Protein AF-A0A527U3Z0-F1 (afdb_monomer_lite)

Radius of gyration: 17.75 Å; chains: 1; bounding box: 36×28×57 Å

pLDDT: mean 78.08, std 20.83, range [35.03, 98.44]

Secondary structure (DSSP, 8-state):
--------SS-SSSS-EEEEEEEEEETTEEEEEEEEEEEPPPGGG-TTS--SS-TTGGGGG------

Sequence (67 aa):
MQCGRHDQGLRWADEPQVVIDLFRVEGGKLAEHWDVLQNEVPVTAALGGMSMFDPEEGAHRTQPATA

Foldseek 3Di:
DDDDDDDPPDDPDPADWDKDWDFDDDPNDTPDIDMDIDGFDPLVRDPVSDGPDDPCPVVVPPDPPDD

Structure (mmCIF, N/CA/C/O backbone):
data_AF-A0A527U3Z0-F1
#
_entry.id   AF-A0A527U3Z0-F1
#
loop_
_atom_site.group_PDB
_atom_site.id
_atom_site.type_symbol
_atom_site.label_atom_id
_atom_site.label_alt_id
_atom_site.label_comp_id
_atom_site.label_asym_id
_atom_site.label_entity_id
_atom_site.label_seq_id
_atom_site.pdbx_PDB_ins_code
_atom_site.Cartn_x
_atom_site.Cartn_y
_atom_site.Cartn_z
_atom_site.occupancy
_atom_site.B_iso_or_equiv
_atom_site.auth_seq_id
_atom_site.auth_comp_id
_atom_site.auth_asym_id
_atom_site.auth_atom_id
_atom_site.pdbx_PDB_model_num
ATOM 1 N N . MET A 1 1 ? -11.553 5.609 -37.647 1.00 37.31 1 MET A N 1
ATOM 2 C CA . MET A 1 1 ? -10.605 4.502 -37.916 1.00 37.31 1 MET A CA 1
ATOM 3 C C . MET A 1 1 ? -9.396 4.807 -37.039 1.00 37.31 1 MET A C 1
ATOM 5 O O . MET A 1 1 ? -8.821 5.854 -37.255 1.00 37.31 1 MET A O 1
ATOM 9 N N . GLN A 1 2 ? -9.051 4.132 -35.947 1.00 41.75 2 GLN A N 1
ATOM 10 C CA . GLN A 1 2 ? -9.226 2.751 -35.507 1.00 41.75 2 GLN A CA 1
ATOM 11 C C . GLN A 1 2 ? -10.191 2.656 -34.313 1.00 41.75 2 GLN A C 1
ATOM 13 O O . GLN A 1 2 ? -10.099 3.412 -33.352 1.00 41.75 2 GLN A O 1
ATOM 18 N N . CYS A 1 3 ? -11.117 1.704 -34.404 1.00 40.34 3 CYS A N 1
ATOM 19 C CA . CYS A 1 3 ? -11.871 1.155 -33.285 1.00 40.34 3 CYS A CA 1
ATOM 20 C C . CYS A 1 3 ? -11.014 0.033 -32.676 1.00 40.34 3 CYS A C 1
ATOM 22 O O . CYS A 1 3 ? -10.620 -0.885 -33.396 1.00 40.34 3 CYS A O 1
ATOM 24 N N . GLY A 1 4 ? -10.706 0.132 -31.383 1.00 35.03 4 GLY A N 1
ATOM 25 C CA . GLY A 1 4 ? -10.004 -0.882 -30.597 1.00 35.03 4 GLY A CA 1
ATOM 26 C C . GLY A 1 4 ? -10.451 -0.778 -29.142 1.00 35.03 4 GLY A C 1
ATOM 27 O O . GLY A 1 4 ? -9.975 0.073 -28.403 1.00 35.03 4 GLY A O 1
ATOM 28 N N . ARG A 1 5 ? -11.441 -1.594 -28.778 1.00 52.22 5 ARG A N 1
ATOM 29 C CA . ARG A 1 5 ? -11.943 -1.799 -27.412 1.00 52.22 5 ARG A CA 1
ATOM 30 C C . ARG A 1 5 ? -10.848 -2.415 -26.551 1.00 52.22 5 ARG A C 1
ATOM 32 O O . ARG A 1 5 ? -10.470 -3.527 -26.881 1.00 52.22 5 ARG A O 1
ATOM 39 N N . HIS A 1 6 ? -10.472 -1.783 -25.444 1.00 41.31 6 HIS A N 1
ATOM 40 C CA . HIS A 1 6 ? -10.035 -2.480 -24.233 1.00 41.31 6 HIS A CA 1
ATOM 41 C C . HIS A 1 6 ? -10.618 -1.721 -23.033 1.00 41.31 6 HIS A C 1
ATOM 43 O O . HIS A 1 6 ? -10.218 -0.617 -22.682 1.00 41.31 6 HIS A O 1
ATOM 49 N N . ASP A 1 7 ? -11.674 -2.309 -22.503 1.00 49.25 7 ASP A N 1
ATOM 50 C CA . ASP A 1 7 ? -12.278 -2.093 -21.200 1.00 49.25 7 ASP A CA 1
ATOM 51 C C . ASP A 1 7 ? -11.234 -2.057 -20.071 1.00 49.25 7 ASP A C 1
ATOM 53 O O . ASP A 1 7 ? -10.828 -3.081 -19.539 1.00 49.25 7 ASP A O 1
ATOM 57 N N . GLN A 1 8 ? -10.800 -0.867 -19.660 1.00 53.19 8 GLN A N 1
ATOM 58 C CA . GLN A 1 8 ? -9.976 -0.704 -18.458 1.00 53.19 8 GLN A CA 1
ATOM 59 C C . GLN A 1 8 ? -10.695 0.239 -17.497 1.00 53.19 8 GLN A C 1
ATOM 61 O O . GLN A 1 8 ? -10.341 1.399 -17.334 1.00 53.19 8 GLN A O 1
ATOM 66 N N . GLY A 1 9 ? -11.773 -0.260 -16.895 1.00 40.44 9 GLY A N 1
ATOM 67 C CA . GLY A 1 9 ? -12.615 0.507 -15.975 1.00 40.44 9 GLY A CA 1
ATOM 68 C C . GLY A 1 9 ? -12.119 0.577 -14.526 1.00 40.44 9 GLY A C 1
ATOM 69 O O . GLY A 1 9 ? -12.863 1.071 -13.688 1.00 40.44 9 GLY A O 1
ATOM 70 N N . LEU A 1 10 ? -10.927 0.062 -14.189 1.00 52.69 10 LEU A N 1
ATOM 71 C CA . LEU A 1 10 ? -10.432 0.065 -12.799 1.00 52.69 10 LEU A CA 1
ATOM 72 C C . LEU A 1 10 ? -8.902 -0.058 -12.668 1.00 52.69 10 LEU A C 1
ATOM 74 O O . LEU A 1 10 ? -8.407 -0.690 -11.739 1.00 52.69 10 LEU A O 1
ATOM 78 N N . ARG A 1 11 ? -8.116 0.491 -13.599 1.00 51.44 11 ARG A N 1
ATOM 79 C CA . ARG A 1 11 ? -6.657 0.570 -13.405 1.00 51.44 11 ARG A CA 1
ATOM 80 C C . ARG A 1 11 ? -6.297 2.016 -13.119 1.00 51.44 11 ARG A C 1
ATOM 82 O O . ARG A 1 11 ? -6.483 2.872 -13.971 1.00 51.44 11 ARG A O 1
ATOM 89 N N . TRP A 1 12 ? -5.860 2.282 -11.893 1.00 64.06 12 TRP A N 1
ATOM 90 C CA . TRP A 1 12 ? -5.452 3.616 -11.446 1.00 64.06 12 TRP A CA 1
ATOM 91 C C . TRP A 1 12 ? -4.085 4.031 -12.020 1.00 64.06 12 TRP A C 1
ATOM 93 O O . TRP A 1 12 ? -3.759 5.213 -12.013 1.00 64.06 12 TRP A O 1
ATOM 103 N N . ALA A 1 13 ? -3.317 3.073 -12.550 1.00 74.06 13 ALA A N 1
ATOM 104 C CA . ALA A 1 13 ? -2.049 3.273 -13.240 1.00 74.06 13 ALA A CA 1
ATOM 105 C C . ALA A 1 13 ? -1.943 2.344 -14.463 1.00 74.06 13 ALA A C 1
ATOM 107 O O . ALA A 1 13 ? -2.552 1.269 -14.490 1.00 74.06 13 ALA A O 1
ATOM 108 N N . ASP A 1 14 ? -1.148 2.760 -15.452 1.00 84.81 14 ASP A N 1
ATOM 109 C CA . ASP A 1 14 ? -0.855 1.979 -16.664 1.00 84.81 14 ASP A CA 1
ATOM 110 C C . ASP A 1 14 ? 0.153 0.841 -16.408 1.00 84.81 14 ASP A C 1
ATOM 112 O O . ASP A 1 14 ? 0.192 -0.140 -17.151 1.00 84.81 14 ASP A O 1
ATOM 116 N N . GLU A 1 15 ? 0.942 0.953 -15.336 1.00 85.62 15 GLU A N 1
ATOM 117 C CA . GLU A 1 15 ? 1.963 -0.015 -14.924 1.00 85.62 15 GLU A CA 1
ATOM 118 C C . GLU A 1 15 ? 1.553 -0.750 -13.635 1.00 85.62 15 GLU A C 1
ATOM 120 O O . GLU A 1 15 ? 0.845 -0.167 -12.802 1.00 85.62 15 GLU A O 1
ATOM 125 N N . PRO A 1 16 ? 2.005 -2.007 -13.431 1.00 87.19 16 PRO A N 1
ATOM 126 C CA . PRO A 1 16 ? 1.855 -2.700 -12.154 1.00 87.19 16 PRO A CA 1
ATOM 127 C C . PRO A 1 16 ? 2.350 -1.835 -10.989 1.00 87.19 16 PRO A C 1
ATOM 129 O O . PRO A 1 16 ? 3.381 -1.170 -11.088 1.00 87.19 16 PRO A O 1
ATOM 132 N N . GLN A 1 17 ? 1.594 -1.830 -9.893 1.00 90.38 17 GLN A N 1
ATOM 133 C CA . GLN A 1 17 ? 1.899 -1.054 -8.693 1.00 90.38 17 GLN A CA 1
ATOM 134 C C . GLN A 1 17 ? 2.206 -1.988 -7.527 1.00 90.38 17 GLN A C 1
ATOM 136 O O . GLN A 1 17 ? 1.495 -2.970 -7.310 1.00 90.38 17 GLN A O 1
ATOM 141 N N . VAL A 1 18 ? 3.197 -1.611 -6.728 1.00 91.00 18 VAL A N 1
ATOM 142 C CA . VAL A 1 18 ? 3.350 -2.057 -5.346 1.00 91.00 18 VAL A CA 1
ATOM 143 C C . VAL A 1 18 ? 2.693 -1.000 -4.471 1.00 91.00 18 VAL A C 1
ATOM 145 O O . VAL A 1 18 ? 3.066 0.174 -4.521 1.00 91.00 18 VAL A O 1
ATOM 148 N N . VAL A 1 19 ? 1.691 -1.411 -3.698 1.00 92.75 19 VAL A N 1
ATOM 149 C CA . VAL A 1 19 ? 0.930 -0.516 -2.823 1.00 92.75 19 VAL A CA 1
ATOM 150 C C . VAL A 1 19 ? 1.110 -0.971 -1.388 1.00 92.75 19 VAL A C 1
ATOM 152 O O . VAL A 1 19 ? 0.951 -2.152 -1.081 1.00 92.75 19 VAL A O 1
ATOM 155 N N . ILE A 1 20 ? 1.451 -0.027 -0.518 1.00 95.62 20 ILE A N 1
ATOM 156 C CA . ILE A 1 20 ? 1.494 -0.251 0.923 1.00 95.62 20 ILE A CA 1
ATOM 157 C C . ILE A 1 20 ? 0.395 0.591 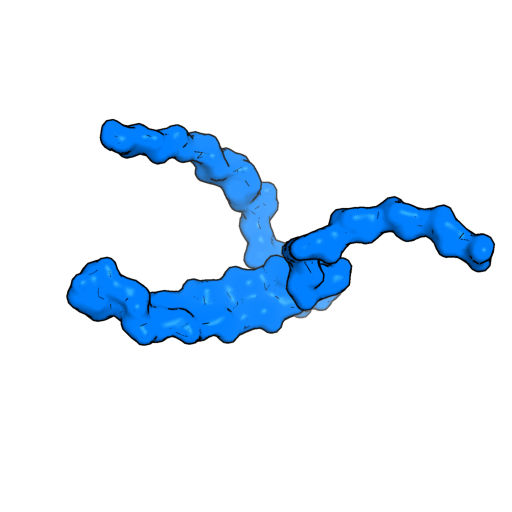1.544 1.00 95.62 20 ILE A C 1
ATOM 159 O O . ILE A 1 20 ? 0.466 1.818 1.513 1.00 95.62 20 ILE A O 1
ATOM 163 N N . ASP A 1 21 ? -0.583 -0.080 2.141 1.00 96.38 21 ASP A N 1
ATOM 164 C CA . ASP A 1 21 ? -1.622 0.553 2.938 1.00 96.38 21 ASP A CA 1
ATOM 165 C C . ASP A 1 21 ? -1.278 0.464 4.427 1.00 96.38 21 ASP A C 1
ATOM 167 O O . ASP A 1 21 ? -1.027 -0.615 4.972 1.00 96.38 21 ASP A O 1
ATOM 171 N N . LEU A 1 22 ? -1.313 1.604 5.107 1.00 97.06 22 LEU A N 1
ATOM 172 C CA . LEU A 1 22 ? -1.206 1.701 6.554 1.00 97.06 22 LEU A CA 1
ATOM 173 C C . LEU A 1 22 ? -2.533 2.197 7.123 1.00 97.06 22 LEU A C 1
ATOM 175 O O . LEU A 1 22 ? -3.035 3.249 6.735 1.00 97.06 22 LEU A O 1
ATOM 179 N N . PHE A 1 23 ? -3.078 1.460 8.088 1.00 97.62 23 PHE A N 1
ATOM 180 C CA . PHE A 1 23 ? -4.339 1.804 8.739 1.00 97.62 23 PHE A CA 1
ATOM 181 C C . PHE A 1 23 ? -4.134 2.054 10.228 1.00 97.62 23 PHE A C 1
ATOM 183 O O . PHE A 1 23 ? -3.542 1.233 10.931 1.00 97.62 23 PHE A O 1
ATOM 190 N N . ARG A 1 24 ? -4.707 3.146 10.737 1.00 97.94 24 ARG A N 1
ATOM 191 C CA . ARG A 1 24 ? -4.927 3.326 12.174 1.00 97.94 24 ARG A CA 1
ATOM 192 C C . ARG A 1 24 ? -6.349 2.908 12.506 1.00 97.94 24 ARG A C 1
ATOM 194 O O . ARG A 1 24 ? -7.304 3.437 11.938 1.00 97.94 24 ARG A O 1
ATOM 201 N N . VAL A 1 25 ? -6.492 1.986 13.454 1.00 97.88 25 VAL A N 1
ATOM 202 C CA . VAL A 1 25 ? -7.794 1.524 13.949 1.00 97.88 25 VAL A CA 1
ATOM 203 C C . VAL A 1 25 ? -8.025 2.073 15.352 1.00 97.88 25 VAL A C 1
ATOM 205 O O . VAL A 1 25 ? -7.173 1.940 16.226 1.00 97.88 25 VAL A O 1
ATOM 208 N N . GLU A 1 26 ? -9.190 2.671 15.577 1.00 97.75 26 GLU A N 1
ATOM 209 C CA . GLU A 1 26 ? -9.609 3.202 16.873 1.00 97.75 26 GLU A CA 1
ATOM 210 C C . GLU A 1 26 ? -11.080 2.859 17.116 1.00 97.75 26 GLU A C 1
ATOM 212 O O . GLU A 1 26 ? -11.921 2.997 16.227 1.00 97.75 26 GLU A O 1
ATOM 217 N N . GLY A 1 27 ? -11.403 2.344 18.306 1.00 97.31 27 GLY A N 1
ATOM 218 C CA . GLY A 1 27 ? -12.777 1.947 18.638 1.00 97.31 27 GLY A CA 1
ATOM 219 C C . GLY A 1 27 ? -13.370 0.891 17.692 1.00 97.31 27 GLY A C 1
ATOM 220 O O . GLY A 1 27 ? -14.574 0.897 17.442 1.00 97.31 27 GLY A O 1
ATOM 221 N N . GLY A 1 28 ? -12.531 0.021 17.119 1.00 97.19 28 GLY A N 1
ATOM 222 C CA . GLY A 1 28 ? -12.949 -0.992 16.143 1.00 97.19 28 GLY A CA 1
ATOM 223 C C . GLY A 1 28 ? -13.302 -0.437 14.758 1.00 97.19 28 GLY A C 1
ATOM 224 O O . GLY A 1 28 ? -13.913 -1.147 13.965 1.00 97.19 28 GLY A O 1
ATOM 225 N N . LYS A 1 29 ? -12.943 0.817 14.456 1.00 95.94 29 LYS A N 1
ATOM 226 C CA . LYS A 1 29 ? -13.162 1.460 13.153 1.00 95.94 29 LYS A CA 1
ATOM 227 C C . LYS A 1 29 ? -11.843 1.933 12.554 1.00 95.94 29 LYS A C 1
ATOM 229 O O . LYS A 1 29 ? -10.923 2.275 13.293 1.00 95.94 29 LYS A O 1
ATOM 234 N N . LEU A 1 30 ? -11.768 1.996 11.223 1.00 97.19 30 LEU A N 1
ATOM 235 C CA . LEU A 1 30 ? -10.688 2.718 10.552 1.00 97.19 30 LEU A CA 1
ATOM 236 C C . LEU A 1 30 ? -10.810 4.200 10.907 1.00 97.19 30 LEU A C 1
ATOM 238 O O . LEU A 1 30 ? -11.833 4.824 10.627 1.00 97.19 30 LEU A O 1
ATOM 242 N N . ALA A 1 31 ? -9.779 4.729 11.549 1.00 97.69 31 ALA A N 1
ATOM 243 C CA . ALA A 1 31 ? -9.690 6.127 11.930 1.00 97.69 31 ALA A CA 1
ATOM 244 C C . ALA A 1 31 ? -8.867 6.914 10.906 1.00 97.69 31 ALA A C 1
ATOM 246 O O . ALA A 1 31 ? -9.266 8.009 10.524 1.00 97.69 31 ALA A O 1
ATOM 247 N N . GLU A 1 32 ? -7.761 6.336 10.430 1.00 98.00 32 GLU A N 1
ATOM 248 C CA . GLU A 1 32 ? -6.885 6.927 9.414 1.00 98.00 32 GLU A CA 1
ATOM 249 C C . GLU A 1 32 ? -6.367 5.845 8.457 1.00 98.00 32 GLU A C 1
ATOM 251 O O . GLU A 1 32 ? -6.228 4.675 8.829 1.00 98.00 32 GLU A O 1
ATOM 256 N N . HIS A 1 33 ? -6.090 6.261 7.224 1.00 97.69 33 HIS A N 1
ATOM 257 C CA . HIS A 1 33 ? -5.516 5.454 6.152 1.00 97.69 33 HIS A CA 1
ATOM 258 C C . HIS A 1 33 ? -4.455 6.295 5.445 1.00 97.69 33 HIS A C 1
ATOM 260 O O . HIS A 1 33 ? -4.698 7.461 5.128 1.00 97.69 33 HIS A O 1
ATOM 266 N N . TRP A 1 34 ? -3.287 5.703 5.234 1.00 98.44 34 TRP A N 1
ATOM 267 C CA . TRP A 1 34 ? -2.227 6.250 4.401 1.00 98.44 34 TRP A CA 1
ATOM 268 C C . TRP A 1 34 ? -1.827 5.200 3.387 1.00 98.44 34 TRP A C 1
ATOM 270 O O . TRP A 1 34 ? -1.724 4.022 3.732 1.00 98.44 34 TRP A O 1
ATOM 280 N N . ASP A 1 35 ? -1.551 5.644 2.171 1.00 96.94 35 ASP A N 1
ATOM 281 C CA . ASP A 1 35 ? -1.021 4.798 1.121 1.00 96.94 35 ASP A CA 1
ATOM 282 C C . ASP A 1 35 ? 0.331 5.317 0.622 1.00 96.94 35 ASP A C 1
ATOM 284 O O . ASP A 1 35 ? 0.680 6.497 0.732 1.00 96.94 35 ASP A O 1
ATOM 288 N N . VAL A 1 36 ? 1.124 4.381 0.111 1.00 96.12 36 VAL A N 1
ATOM 289 C CA . VAL A 1 36 ? 2.245 4.665 -0.778 1.00 96.12 36 VAL A CA 1
ATOM 290 C C . VAL A 1 36 ? 2.052 3.811 -2.015 1.00 96.12 36 VAL A C 1
ATOM 292 O O . VAL A 1 36 ? 1.938 2.589 -1.917 1.00 96.12 36 VAL A O 1
ATOM 295 N N . LEU A 1 37 ? 2.031 4.467 -3.171 1.00 93.38 37 LEU A N 1
ATOM 296 C CA . LEU A 1 37 ? 1.952 3.828 -4.475 1.00 93.38 37 LEU A CA 1
ATOM 297 C C . LEU A 1 37 ? 3.303 3.966 -5.171 1.00 93.38 37 LEU A C 1
ATOM 299 O O . LEU A 1 37 ? 3.848 5.069 -5.277 1.00 93.38 37 LEU A O 1
ATOM 303 N N . GLN A 1 38 ? 3.837 2.847 -5.646 1.00 92.31 38 GLN A N 1
ATOM 304 C CA . GLN A 1 38 ? 5.068 2.810 -6.417 1.00 92.31 38 GLN A CA 1
ATOM 305 C C . GLN A 1 38 ? 4.890 1.907 -7.635 1.00 92.31 38 GLN A C 1
ATOM 307 O O . GLN A 1 38 ? 4.418 0.779 -7.503 1.00 92.31 38 GLN A O 1
ATOM 312 N N . 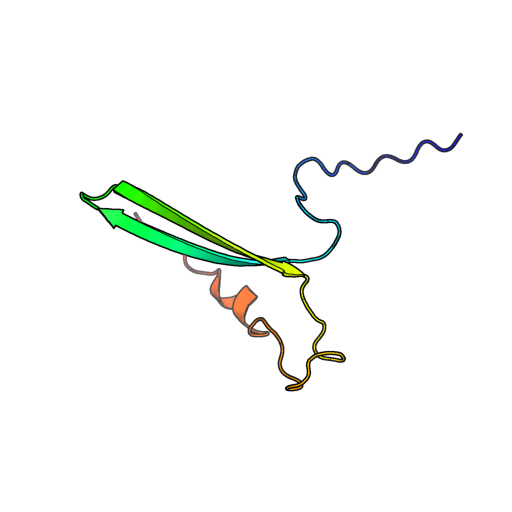ASN A 1 39 ? 5.344 2.355 -8.807 1.00 92.75 39 ASN A N 1
ATOM 313 C CA . ASN A 1 39 ? 5.469 1.462 -9.957 1.00 92.75 39 ASN A CA 1
ATOM 314 C C . ASN A 1 39 ? 6.402 0.299 -9.590 1.00 92.75 39 ASN A C 1
ATOM 316 O O . ASN A 1 39 ? 7.464 0.493 -8.982 1.00 92.75 39 ASN A O 1
ATOM 320 N N . GLU A 1 40 ? 6.001 -0.912 -9.958 1.00 90.62 40 GLU A N 1
ATOM 321 C CA . GLU A 1 40 ? 6.833 -2.090 -9.773 1.00 90.62 40 GLU A CA 1
ATOM 322 C C . GLU A 1 40 ? 8.128 -1.940 -10.580 1.00 90.62 40 GLU A C 1
ATOM 324 O O . GLU A 1 40 ? 8.112 -1.618 -11.770 1.00 90.62 40 GLU A O 1
ATOM 329 N N . VAL A 1 41 ? 9.266 -2.189 -9.932 1.00 92.81 41 VAL A N 1
ATOM 330 C CA . VAL A 1 41 ? 10.562 -2.222 -10.613 1.00 92.81 41 VAL A CA 1
ATOM 331 C C . VAL A 1 41 ? 10.914 -3.682 -10.888 1.00 92.81 41 VAL A C 1
ATOM 333 O O . VAL A 1 41 ? 11.058 -4.451 -9.935 1.00 92.81 41 VAL A O 1
ATOM 336 N N . PRO A 1 42 ? 11.108 -4.079 -12.161 1.00 90.25 42 PRO A N 1
ATOM 337 C CA . PRO A 1 42 ? 11.537 -5.430 -12.490 1.00 90.25 42 PRO A CA 1
ATOM 338 C C . PRO A 1 42 ? 12.847 -5.788 -11.784 1.00 90.25 42 PRO A C 1
ATOM 340 O O . PRO A 1 42 ? 13.752 -4.958 -11.690 1.00 90.25 42 PRO A O 1
ATOM 343 N N . VAL A 1 43 ? 13.003 -7.051 -11.376 1.00 91.44 43 VAL A N 1
ATOM 344 C CA . VAL A 1 43 ? 14.216 -7.542 -10.690 1.00 91.44 43 VAL A CA 1
ATOM 345 C C . VAL A 1 43 ? 15.508 -7.231 -11.458 1.00 91.44 43 VAL A C 1
ATOM 347 O O . VAL A 1 43 ? 16.536 -6.933 -10.859 1.00 91.44 43 VAL A O 1
ATOM 350 N N . THR A 1 44 ? 15.445 -7.215 -12.793 1.00 92.31 44 THR A N 1
ATOM 351 C CA . THR A 1 44 ? 16.572 -6.883 -13.679 1.00 92.31 44 THR A CA 1
ATOM 352 C C . THR A 1 44 ? 17.047 -5.435 -13.558 1.00 92.31 44 THR A C 1
ATOM 354 O O . THR A 1 44 ? 18.157 -5.128 -13.978 1.00 92.31 44 THR A O 1
ATOM 357 N N . ALA A 1 45 ? 16.207 -4.545 -13.027 1.00 91.75 45 ALA A N 1
ATOM 358 C CA . ALA A 1 45 ? 16.486 -3.127 -12.820 1.00 91.75 45 ALA A CA 1
ATOM 359 C C . ALA A 1 45 ? 16.576 -2.745 -11.327 1.00 91.75 45 ALA A C 1
ATOM 361 O O . ALA A 1 45 ? 16.900 -1.601 -11.008 1.00 91.75 45 ALA A O 1
ATOM 362 N N . ALA A 1 46 ? 16.308 -3.674 -10.405 1.00 89.75 46 ALA A N 1
ATOM 363 C CA . ALA A 1 46 ? 16.383 -3.424 -8.971 1.00 89.75 46 ALA A CA 1
ATOM 364 C C . ALA A 1 46 ? 17.845 -3.334 -8.500 1.00 89.75 46 ALA A C 1
ATOM 366 O O . ALA A 1 46 ? 18.647 -4.229 -8.761 1.00 89.75 46 ALA A O 1
ATOM 367 N N . LEU A 1 47 ? 18.185 -2.296 -7.727 1.00 89.69 47 LEU A N 1
ATOM 368 C CA . LEU A 1 47 ? 19.550 -2.087 -7.213 1.00 89.69 47 LEU A CA 1
ATOM 369 C C . LEU A 1 47 ? 20.065 -3.262 -6.364 1.00 89.69 47 LEU A C 1
ATOM 371 O O . LEU A 1 47 ? 21.254 -3.563 -6.389 1.00 89.69 47 LEU A O 1
ATOM 375 N N . GLY A 1 48 ? 19.173 -3.918 -5.616 1.00 89.12 48 GLY A N 1
ATOM 376 C CA . GLY A 1 48 ? 19.503 -5.081 -4.786 1.00 89.12 48 GLY A CA 1
ATOM 377 C C . GLY A 1 48 ? 19.402 -6.429 -5.506 1.00 89.12 48 GLY A C 1
ATOM 378 O O . GLY A 1 48 ? 19.731 -7.449 -4.910 1.00 89.12 48 GLY A O 1
ATOM 379 N N . GLY A 1 49 ? 18.924 -6.461 -6.757 1.00 91.12 49 GLY A N 1
ATOM 380 C CA . GLY A 1 49 ? 18.661 -7.706 -7.489 1.00 91.12 49 GLY A CA 1
ATOM 381 C C . GLY A 1 49 ? 17.576 -8.594 -6.863 1.00 91.12 49 GLY A C 1
ATOM 382 O O . GLY A 1 49 ? 17.510 -9.782 -7.167 1.00 91.12 49 GLY A O 1
ATOM 383 N N . MET A 1 50 ? 16.742 -8.039 -5.979 1.00 91.06 50 MET A N 1
ATOM 384 C CA . MET A 1 50 ? 15.638 -8.735 -5.315 1.00 91.06 50 MET A CA 1
ATOM 385 C C . MET A 1 50 ? 14.297 -8.303 -5.914 1.00 91.06 50 MET A C 1
ATOM 387 O O . MET A 1 50 ? 14.118 -7.135 -6.261 1.00 91.06 50 MET A O 1
ATOM 391 N N . SER A 1 51 ? 13.363 -9.249 -6.019 1.00 91.00 51 SER A N 1
ATOM 392 C CA . SER A 1 51 ? 11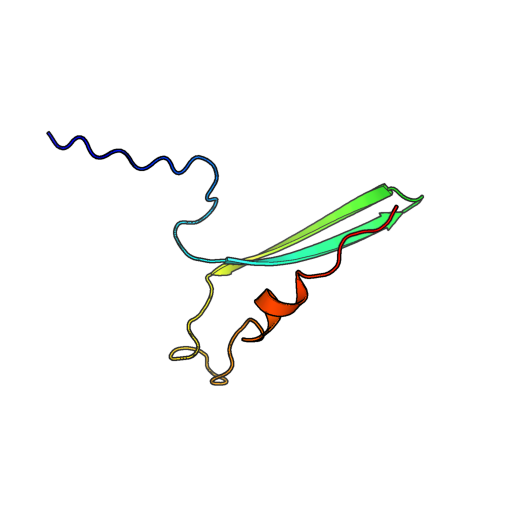.962 -8.970 -6.355 1.00 91.00 51 SER A CA 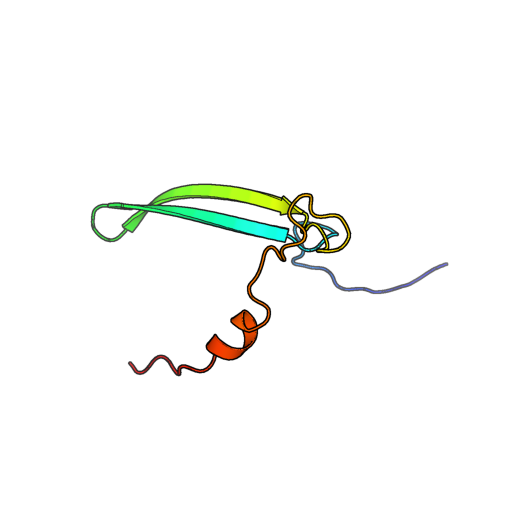1
ATOM 393 C C . SER A 1 51 ? 11.281 -8.182 -5.229 1.00 91.00 51 SER A C 1
ATOM 395 O O . SER A 1 51 ? 11.632 -8.352 -4.062 1.00 91.00 51 SER A O 1
ATOM 397 N N . MET A 1 52 ? 10.309 -7.332 -5.578 1.00 91.44 52 MET A N 1
ATOM 398 C CA . MET A 1 52 ? 9.490 -6.601 -4.598 1.00 91.44 52 MET A CA 1
ATOM 399 C C . MET A 1 52 ? 8.442 -7.493 -3.919 1.00 91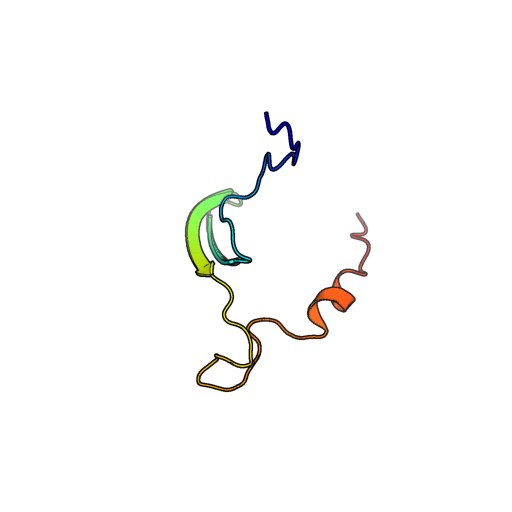.44 52 MET A C 1
ATOM 401 O O . MET A 1 52 ? 8.061 -7.212 -2.787 1.00 91.44 52 MET A O 1
ATOM 405 N N . PHE A 1 53 ? 8.026 -8.568 -4.591 1.00 87.75 53 PHE A N 1
ATOM 406 C CA . PHE A 1 53 ? 7.138 -9.609 -4.067 1.00 87.75 53 PHE A CA 1
ATOM 407 C C . PHE A 1 53 ? 7.887 -10.928 -3.903 1.00 87.75 53 PHE A C 1
ATOM 409 O O . PHE A 1 53 ? 8.845 -11.202 -4.640 1.00 87.75 53 PHE A O 1
ATOM 416 N N . ASP A 1 54 ? 7.422 -11.769 -2.985 1.00 87.31 54 ASP A N 1
ATOM 417 C CA . ASP A 1 54 ? 7.911 -13.143 -2.910 1.00 87.31 54 ASP A CA 1
ATOM 418 C C . ASP A 1 54 ? 7.387 -13.930 -4.132 1.00 87.31 54 ASP A C 1
ATOM 420 O O . ASP A 1 54 ? 6.189 -13.873 -4.429 1.00 87.31 54 ASP A O 1
ATOM 424 N N . PRO A 1 55 ? 8.233 -14.669 -4.874 1.00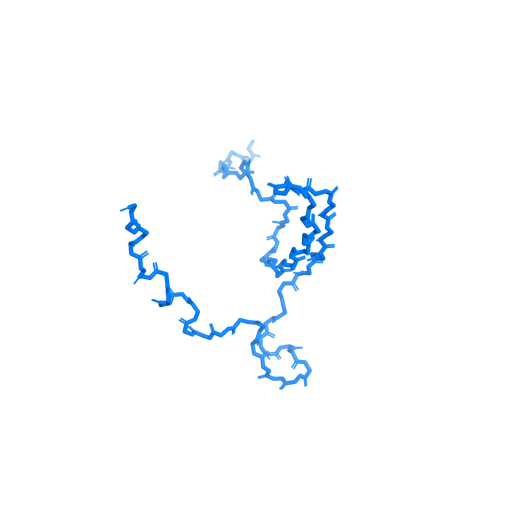 81.00 55 PRO A N 1
ATOM 425 C CA . PRO A 1 55 ? 7.774 -15.493 -5.993 1.00 81.00 55 PRO A CA 1
ATOM 426 C C . PRO A 1 55 ? 6.666 -16.500 -5.628 1.00 81.00 55 PRO A C 1
ATOM 428 O O . PRO A 1 55 ? 5.874 -16.872 -6.496 1.00 81.00 55 PRO A O 1
ATOM 431 N N . GLU A 1 56 ? 6.592 -16.941 -4.369 1.00 83.12 56 GLU A N 1
ATOM 432 C CA . GLU A 1 56 ? 5.582 -17.874 -3.860 1.00 83.12 56 GLU A CA 1
ATOM 433 C C . GLU A 1 56 ? 4.345 -17.180 -3.263 1.00 83.12 56 GLU A C 1
ATOM 435 O O . GLU A 1 56 ? 3.382 -17.851 -2.883 1.00 83.12 56 GLU A O 1
ATOM 440 N N . GLU A 1 57 ? 4.297 -15.846 -3.222 1.00 75.25 57 GLU A N 1
ATOM 441 C CA . GLU A 1 57 ? 3.211 -15.080 -2.591 1.00 75.25 57 GLU A CA 1
ATOM 442 C C . GLU A 1 57 ? 1.821 -15.432 -3.155 1.00 75.25 57 GLU A C 1
ATOM 444 O O . GLU A 1 57 ? 0.834 -15.534 -2.421 1.00 75.25 57 GLU A O 1
ATOM 449 N N . GLY A 1 58 ? 1.738 -15.731 -4.457 1.00 64.62 58 GLY A N 1
ATOM 450 C CA . GLY A 1 58 ? 0.503 -16.174 -5.112 1.00 64.62 58 GLY A CA 1
ATOM 451 C C . GLY A 1 58 ? -0.017 -17.543 -4.647 1.00 64.62 58 GLY A C 1
ATOM 452 O O . GLY A 1 58 ? -1.216 -17.810 -4.760 1.00 64.62 58 GLY A O 1
ATOM 453 N N . ALA A 1 59 ? 0.845 -18.404 -4.096 1.00 65.19 59 ALA A N 1
ATOM 454 C CA . ALA A 1 59 ? 0.483 -19.746 -3.639 1.00 65.19 59 ALA A CA 1
ATOM 455 C C . ALA A 1 59 ? -0.233 -19.736 -2.274 1.00 65.19 59 ALA A C 1
ATOM 457 O O . ALA A 1 59 ? -1.080 -20.594 -2.003 1.00 65.19 59 ALA A O 1
ATOM 458 N N . HIS A 1 60 ? 0.031 -18.726 -1.438 1.00 57.66 60 HIS A N 1
ATOM 459 C CA . HIS A 1 60 ? -0.538 -18.607 -0.091 1.00 57.66 60 HIS A CA 1
ATOM 460 C C . HIS A 1 60 ? -2.014 -18.174 -0.049 1.00 57.66 60 HIS A C 1
ATOM 462 O O . HIS A 1 60 ? -2.634 -18.215 1.013 1.00 57.66 60 HIS A O 1
ATOM 468 N N . ARG A 1 61 ? -2.635 -17.851 -1.193 1.00 55.97 61 ARG A N 1
ATOM 469 C CA . ARG A 1 61 ? -4.064 -17.483 -1.278 1.00 55.97 61 ARG A CA 1
ATOM 470 C C . ARG A 1 61 ? -5.031 -18.657 -1.020 1.00 55.97 61 ARG A C 1
ATOM 472 O O . ARG A 1 61 ? -6.245 -18.466 -1.005 1.00 55.97 61 ARG A O 1
ATOM 479 N N . THR A 1 62 ? -4.533 -19.867 -0.770 1.00 50.53 62 THR A N 1
ATOM 480 C CA . THR A 1 62 ? -5.371 -21.048 -0.508 1.00 50.53 62 THR A CA 1
ATOM 481 C C . THR A 1 62 ? -5.626 -21.248 0.989 1.00 50.53 62 THR A C 1
ATOM 483 O O . THR A 1 62 ? -5.182 -22.227 1.580 1.00 50.53 62 THR A O 1
ATOM 486 N N . GLN A 1 63 ? -6.373 -20.344 1.622 1.00 53.75 63 GLN A N 1
ATOM 487 C CA . GLN A 1 63 ? -7.107 -20.682 2.845 1.00 53.75 63 GLN A CA 1
ATOM 488 C C . GLN A 1 63 ? -8.566 -20.246 2.687 1.00 53.75 63 GLN A C 1
ATOM 490 O O . GLN A 1 63 ? -8.825 -19.055 2.513 1.00 53.75 63 GLN A O 1
ATOM 495 N N . PRO A 1 64 ? -9.539 -21.176 2.726 1.00 50.72 64 PRO A N 1
ATOM 496 C CA . PRO A 1 64 ? -10.930 -20.783 2.835 1.00 50.72 64 PRO A CA 1
ATOM 497 C C . PRO A 1 64 ? -11.124 -20.144 4.212 1.00 50.72 64 PRO A C 1
ATOM 499 O O . PRO A 1 64 ? -10.893 -20.782 5.241 1.00 50.72 64 PRO A O 1
ATOM 502 N N . ALA A 1 65 ? -11.541 -18.880 4.228 1.00 51.56 65 ALA A N 1
ATOM 503 C CA . ALA A 1 65 ? -12.045 -18.238 5.431 1.00 51.56 65 ALA A CA 1
ATOM 504 C C . ALA A 1 65 ? -13.237 -19.068 5.933 1.00 51.56 65 ALA A C 1
ATOM 506 O O . ALA A 1 65 ? -14.301 -19.078 5.315 1.00 51.56 65 ALA A O 1
ATOM 507 N N . THR A 1 66 ? -13.028 -19.836 7.001 1.00 44.72 66 THR A N 1
ATOM 508 C CA . THR A 1 66 ? -14.112 -20.548 7.680 1.00 44.72 66 THR A CA 1
ATOM 509 C C . THR A 1 66 ? -14.743 -19.561 8.653 1.00 44.72 66 THR A C 1
ATOM 511 O O . THR A 1 66 ? -14.032 -18.973 9.469 1.00 44.72 66 THR A O 1
ATOM 514 N N . ALA A 1 67 ? -16.044 -19.332 8.480 1.00 43.53 67 ALA A N 1
ATOM 515 C CA . ALA A 1 67 ? -16.890 -18.582 9.403 1.00 43.53 67 ALA A CA 1
ATOM 516 C C . ALA A 1 67 ? -17.147 -19.372 10.693 1.00 43.53 67 ALA A C 1
ATOM 518 O O . ALA A 1 67 ? -17.150 -20.624 10.621 1.00 43.53 67 ALA A O 1
#